Protein AF-B8AD96-F1 (afdb_monomer)

Sequence (89 aa):
MEIVRPWYPWLRRSVDDDDTKLRHLWIEYGDDVCNAVKTALSEVNEYNASGRYVVPELWNFRKGRKATMKEVLKYIFGQIETTSKRRRP

Solvent-accessible surface area (backbone atoms only — not comparable to full-atom values): 5592 Å² total; per-residue (Å²): 137,82,81,78,70,80,82,72,77,81,45,63,77,68,89,55,86,82,35,70,65,56,49,51,44,28,75,75,61,34,66,70,56,37,50,52,50,53,50,53,54,48,53,40,41,73,75,29,39,79,72,69,57,89,75,88,75,62,64,31,76,94,73,76,41,74,45,49,71,68,56,50,51,53,49,54,54,52,52,54,55,53,52,56,56,72,68,56,129

InterPro domains:
  IPR005379 Factor of DNA methylation 1-5/IDN2 , domain XH [PF03469] (13-85)
  IPR045177 Factor of DNA methylation 1-5/IDN2 [PTHR21596] (10-88)

Radius of gyration: 21.63 Å; Cα contacts (8 Å, |Δi|>4): 42; chains: 1; bounding box: 46×35×56 Å

Organism: Oryza sativa subsp. indica (NCBI:txid39946)

pLDDT: mean 79.35, std 17.29, range [30.47, 96.25]

Nearest PDB structures (foldseek):
  2z3r-assembly2_C  TM=2.881E-01  e=6.860E+00  Homo sapiens

Structure (mmCIF, N/CA/C/O backbone):
data_AF-B8AD96-F1
#
_entry.id   AF-B8AD96-F1
#
loop_
_atom_site.group_PDB
_atom_site.id
_atom_site.type_symbol
_atom_site.label_atom_id
_atom_site.label_alt_id
_atom_site.label_comp_id
_atom_site.label_asym_id
_atom_site.label_entity_id
_atom_site.label_seq_id
_atom_site.pdbx_PDB_ins_code
_atom_site.Cartn_x
_atom_site.Cartn_y
_atom_site.Cartn_z
_atom_site.occupancy
_atom_site.B_iso_or_equiv
_atom_site.auth_seq_id
_atom_site.auth_comp_id
_atom_site.auth_asym_id
_atom_site.auth_atom_id
_atom_site.pdbx_PDB_model_num
ATOM 1 N N . MET A 1 1 ? -0.560 13.352 25.241 1.00 30.47 1 MET A N 1
ATOM 2 C CA . MET A 1 1 ? 0.296 12.310 24.635 1.00 30.47 1 MET A CA 1
ATOM 3 C C . MET A 1 1 ? 0.397 12.602 23.151 1.00 30.47 1 MET A C 1
ATOM 5 O O . MET A 1 1 ? -0.409 12.113 22.370 1.00 30.47 1 MET A O 1
ATOM 9 N N . GLU A 1 2 ? 1.338 13.461 22.777 1.00 32.88 2 GLU A N 1
ATOM 10 C CA . GLU A 1 2 ? 1.714 13.631 21.378 1.00 32.88 2 GLU A CA 1
ATOM 11 C C . GLU A 1 2 ? 2.717 12.534 21.054 1.00 32.88 2 GLU A C 1
ATOM 13 O O . GLU A 1 2 ? 3.845 12.530 21.543 1.00 32.88 2 GLU A O 1
ATOM 18 N N . ILE A 1 3 ? 2.282 11.552 20.272 1.00 36.66 3 ILE A N 1
ATOM 19 C CA . ILE A 1 3 ? 3.209 10.615 19.651 1.00 36.66 3 ILE A CA 1
ATOM 20 C C . ILE A 1 3 ? 3.858 11.388 18.506 1.00 36.66 3 ILE A C 1
ATOM 22 O O . ILE A 1 3 ? 3.405 11.328 17.363 1.00 36.66 3 ILE A O 1
ATOM 26 N N . VAL A 1 4 ? 4.909 12.142 18.821 1.00 41.62 4 VAL A N 1
ATOM 27 C CA . VAL A 1 4 ? 5.869 12.590 17.816 1.00 41.62 4 VAL A CA 1
ATOM 28 C C . VAL A 1 4 ? 6.571 11.324 17.336 1.00 41.62 4 VAL A C 1
ATOM 30 O O . VAL A 1 4 ? 7.506 10.828 17.961 1.00 41.62 4 VAL A O 1
ATOM 33 N N . ARG A 1 5 ? 6.041 10.719 16.269 1.00 48.12 5 ARG A N 1
ATOM 34 C CA . ARG A 1 5 ? 6.712 9.618 15.576 1.00 48.12 5 ARG A CA 1
ATOM 35 C C . ARG A 1 5 ? 8.063 10.158 15.091 1.00 48.12 5 ARG A C 1
ATOM 37 O O . ARG A 1 5 ? 8.052 11.151 14.362 1.00 48.12 5 ARG A O 1
ATOM 44 N N . PRO A 1 6 ? 9.209 9.554 15.451 1.00 44.25 6 PRO A N 1
ATOM 45 C CA . PRO A 1 6 ? 10.471 9.924 14.836 1.00 44.25 6 PRO A CA 1
ATOM 46 C C . PRO A 1 6 ? 10.357 9.580 13.353 1.00 44.25 6 PRO A C 1
ATOM 48 O O . PRO A 1 6 ? 10.141 8.425 12.979 1.00 44.25 6 PRO A O 1
ATOM 51 N N . TRP A 1 7 ? 10.428 10.605 12.514 1.00 45.97 7 TRP A N 1
ATOM 52 C CA . TRP A 1 7 ? 10.558 10.466 11.076 1.00 45.97 7 TRP A CA 1
ATOM 53 C C . TRP A 1 7 ? 11.873 9.734 10.808 1.00 45.97 7 TRP A C 1
ATOM 55 O O . TRP A 1 7 ? 12.932 10.339 10.913 1.00 45.97 7 TRP A O 1
ATOM 65 N N . TYR A 1 8 ? 11.830 8.435 10.506 1.00 45.75 8 TYR A N 1
ATOM 66 C CA . TYR A 1 8 ? 12.978 7.746 9.919 1.00 45.75 8 TYR A CA 1
ATOM 67 C C . TYR A 1 8 ? 12.983 8.046 8.411 1.00 45.75 8 TYR A C 1
ATOM 69 O O . TYR A 1 8 ? 12.121 7.527 7.699 1.00 45.75 8 TYR A O 1
ATOM 77 N N . PRO A 1 9 ? 13.926 8.856 7.892 1.00 52.47 9 PRO A N 1
ATOM 78 C CA . PRO A 1 9 ? 13.934 9.283 6.487 1.00 52.47 9 PRO A CA 1
ATOM 79 C C . PRO A 1 9 ? 14.354 8.170 5.508 1.00 52.47 9 PRO A C 1
ATOM 81 O O . PRO A 1 9 ? 14.245 8.332 4.300 1.00 52.47 9 PRO A O 1
ATOM 84 N N . TRP A 1 10 ? 14.818 7.027 6.020 1.00 48.19 10 TRP A N 1
ATOM 85 C CA . TRP A 1 10 ? 15.525 5.993 5.253 1.00 48.19 10 TRP A CA 1
ATOM 86 C C . TRP A 1 10 ? 14.631 4.955 4.552 1.00 48.19 10 TRP A C 1
ATOM 88 O O . TRP A 1 10 ? 15.132 4.154 3.770 1.00 48.19 10 TRP A O 1
ATOM 98 N N . LEU A 1 11 ? 13.320 4.933 4.822 1.00 52.31 11 LEU A N 1
ATOM 99 C CA . LEU A 1 11 ? 12.393 3.940 4.241 1.00 52.31 11 LEU A CA 1
ATOM 100 C C . LEU A 1 11 ? 11.718 4.414 2.951 1.00 52.31 11 LEU A C 1
ATOM 102 O O . LEU A 1 11 ? 11.140 3.608 2.227 1.00 52.31 11 LEU A O 1
ATOM 106 N N . ARG A 1 12 ? 11.811 5.706 2.623 1.00 55.25 12 ARG A N 1
ATOM 107 C CA . ARG A 1 12 ? 11.323 6.237 1.351 1.00 55.25 12 ARG A CA 1
ATOM 108 C C . ARG A 1 12 ? 12.477 6.239 0.362 1.00 55.25 12 ARG A C 1
ATOM 110 O O . ARG A 1 12 ? 13.189 7.225 0.224 1.00 55.25 12 ARG A O 1
ATOM 117 N N . ARG A 1 13 ? 12.685 5.104 -0.301 1.00 61.44 13 ARG A N 1
ATOM 118 C CA . ARG A 1 13 ? 13.696 4.976 -1.356 1.00 61.44 13 ARG A CA 1
ATOM 119 C C . ARG A 1 13 ? 13.212 5.753 -2.581 1.00 61.44 13 ARG A C 1
ATOM 121 O O . ARG A 1 13 ? 12.518 5.171 -3.407 1.00 61.44 13 ARG A O 1
ATOM 128 N N . SER A 1 14 ? 13.468 7.059 -2.644 1.00 64.25 14 SER A N 1
ATOM 129 C CA . SER A 1 14 ? 13.160 7.880 -3.820 1.00 64.25 14 SER A CA 1
ATOM 130 C C . SER A 1 14 ? 13.756 7.237 -5.072 1.00 64.25 14 SER A C 1
ATOM 132 O O . SER A 1 14 ? 14.810 6.605 -4.991 1.00 64.25 14 SER A O 1
ATOM 134 N N . VAL A 1 15 ? 13.061 7.353 -6.205 1.00 71.50 15 VAL A N 1
ATOM 135 C CA . VAL A 1 15 ? 13.614 6.943 -7.499 1.00 71.50 15 VAL A CA 1
ATOM 136 C C . VAL A 1 15 ? 14.849 7.805 -7.738 1.00 71.50 15 VAL A C 1
ATOM 138 O O . VAL A 1 15 ? 14.730 9.020 -7.864 1.00 71.50 15 VAL A O 1
ATOM 141 N N . ASP A 1 16 ? 16.021 7.185 -7.683 1.00 77.56 16 ASP A N 1
ATOM 142 C CA . ASP A 1 16 ? 17.292 7.834 -7.973 1.00 77.56 16 ASP A CA 1
ATOM 143 C C . ASP A 1 16 ? 17.608 7.585 -9.445 1.00 77.56 16 ASP A C 1
ATOM 145 O O . ASP A 1 16 ? 17.820 6.440 -9.846 1.00 77.56 16 ASP A O 1
ATOM 149 N N . ASP A 1 17 ? 17.598 8.639 -10.257 1.00 74.38 17 ASP A N 1
ATOM 150 C CA . ASP A 1 17 ? 17.914 8.535 -11.684 1.00 74.38 17 ASP A CA 1
ATOM 151 C C . ASP A 1 17 ? 19.360 8.073 -11.927 1.00 74.38 17 ASP A C 1
ATOM 153 O O . ASP A 1 17 ? 19.663 7.521 -12.986 1.00 74.38 17 ASP A O 1
ATOM 157 N N . ASP A 1 18 ? 20.228 8.223 -10.924 1.00 78.38 18 ASP A N 1
ATOM 158 C CA . ASP A 1 18 ? 21.608 7.759 -10.940 1.00 78.38 18 ASP A CA 1
ATOM 159 C C . ASP A 1 18 ? 21.770 6.310 -10.426 1.00 78.38 18 ASP A C 1
ATOM 161 O O . ASP A 1 18 ? 22.888 5.775 -10.396 1.00 78.38 18 ASP A O 1
ATOM 165 N N . ASP A 1 19 ? 20.676 5.612 -10.099 1.00 86.44 19 ASP A N 1
ATOM 166 C CA . ASP A 1 19 ? 20.715 4.207 -9.695 1.00 86.44 19 ASP A CA 1
ATOM 167 C C . ASP A 1 19 ? 21.308 3.334 -10.815 1.00 86.44 19 ASP A C 1
ATOM 169 O O . ASP A 1 19 ? 20.869 3.325 -11.969 1.00 86.44 19 ASP A O 1
ATOM 173 N N . THR A 1 20 ? 22.341 2.565 -10.469 1.00 90.38 20 THR A N 1
ATOM 174 C CA . THR A 1 20 ? 23.107 1.760 -11.429 1.00 90.38 20 THR A CA 1
ATOM 175 C C . THR A 1 20 ? 22.242 0.700 -12.116 1.00 90.38 20 THR A C 1
ATOM 177 O O . THR A 1 20 ? 22.502 0.353 -13.267 1.00 90.38 20 THR A O 1
ATOM 180 N N . LYS A 1 21 ? 21.195 0.197 -11.443 1.00 88.25 21 LYS A N 1
ATOM 181 C CA . LYS A 1 21 ? 20.265 -0.787 -12.013 1.00 88.25 21 LYS A CA 1
ATOM 182 C C . LYS A 1 21 ? 19.284 -0.127 -12.972 1.00 88.25 21 LYS A C 1
ATOM 184 O O . LYS A 1 21 ? 19.002 -0.715 -14.009 1.00 88.25 21 LYS A O 1
ATOM 189 N N . LEU A 1 22 ? 18.802 1.081 -12.669 1.00 89.81 22 LEU A N 1
ATOM 190 C CA . LEU A 1 22 ? 17.960 1.843 -13.601 1.00 89.81 22 LEU A CA 1
ATOM 191 C C . LEU A 1 22 ? 18.737 2.253 -14.854 1.00 89.81 22 LEU A C 1
ATOM 193 O O . LEU A 1 22 ? 18.203 2.140 -15.954 1.00 89.81 22 LEU A O 1
ATOM 197 N N . ARG A 1 23 ? 20.014 2.631 -14.718 1.00 90.62 23 ARG A N 1
ATOM 198 C CA . ARG A 1 23 ? 20.887 2.891 -15.874 1.00 90.62 23 ARG A CA 1
ATOM 199 C C . ARG A 1 23 ? 21.095 1.651 -16.739 1.00 90.62 23 ARG A C 1
ATOM 201 O O . ARG A 1 23 ? 20.982 1.741 -17.955 1.00 90.62 23 ARG A O 1
ATOM 208 N N . HIS A 1 24 ? 21.358 0.494 -16.129 1.00 92.44 24 HIS A N 1
ATOM 209 C CA . HIS A 1 24 ? 21.487 -0.760 -16.875 1.00 92.44 24 HIS A CA 1
ATOM 210 C C . HIS A 1 24 ? 20.184 -1.129 -17.597 1.00 92.44 24 HIS A C 1
ATOM 212 O O . HIS A 1 24 ? 20.204 -1.464 -18.777 1.00 92.44 24 HIS A O 1
ATOM 218 N N . LEU A 1 25 ? 19.046 -1.013 -16.904 1.00 92.56 25 LEU A N 1
ATOM 219 C CA . LEU A 1 25 ? 17.724 -1.267 -17.474 1.00 92.56 25 LEU A CA 1
ATOM 220 C C . LEU A 1 25 ? 17.436 -0.342 -18.666 1.00 92.56 25 LEU A C 1
ATOM 222 O O . LEU A 1 25 ? 16.911 -0.792 -19.679 1.00 92.56 25 LEU A O 1
ATOM 226 N N . TRP A 1 26 ? 17.809 0.934 -18.558 1.00 92.31 26 TRP A N 1
ATOM 227 C CA . TRP A 1 26 ? 17.674 1.909 -19.635 1.00 92.31 26 TRP A CA 1
ATOM 228 C C . TRP A 1 26 ? 18.540 1.569 -20.853 1.00 92.31 26 TRP A C 1
ATOM 230 O O . TRP A 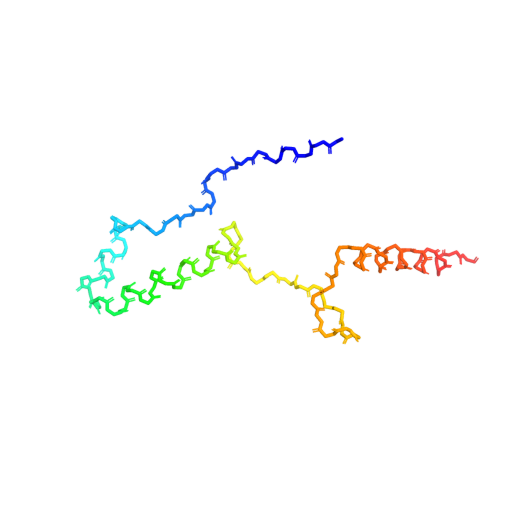1 26 ? 18.047 1.611 -21.975 1.00 92.31 26 TRP A O 1
ATOM 240 N N . ILE A 1 27 ? 19.802 1.177 -20.644 1.00 93.81 27 ILE A N 1
ATOM 241 C CA . ILE A 1 27 ? 20.710 0.771 -21.731 1.00 93.81 27 ILE A CA 1
ATOM 242 C C . ILE A 1 27 ? 20.166 -0.453 -22.482 1.00 93.81 27 ILE A C 1
ATOM 244 O O . ILE A 1 27 ? 20.288 -0.531 -23.701 1.00 93.81 27 ILE A O 1
ATOM 248 N N . GLU A 1 28 ? 19.581 -1.411 -21.763 1.00 96.25 28 GLU A N 1
ATOM 249 C CA . GLU A 1 28 ? 19.151 -2.691 -22.331 1.00 96.25 28 GLU A CA 1
ATOM 250 C C . GLU A 1 28 ? 17.754 -2.631 -22.975 1.00 96.25 28 GLU A C 1
ATOM 252 O O . GLU A 1 28 ? 17.528 -3.269 -24.001 1.00 96.25 28 GLU A O 1
ATOM 257 N N . TYR A 1 29 ? 16.827 -1.848 -22.410 1.00 93.62 29 TYR A N 1
ATOM 258 C CA . TYR A 1 29 ? 15.408 -1.859 -22.801 1.00 93.62 29 TYR A CA 1
ATOM 259 C C . TYR A 1 29 ? 14.836 -0.491 -23.209 1.00 93.62 29 TYR A C 1
ATOM 261 O O . TYR A 1 29 ? 13.684 -0.417 -23.637 1.00 93.62 29 TYR A O 1
ATOM 269 N N . GLY A 1 30 ? 15.615 0.587 -23.102 1.00 92.69 30 GLY A N 1
ATOM 270 C CA . GLY A 1 30 ? 15.207 1.939 -23.484 1.00 92.69 30 GLY A CA 1
ATOM 271 C C . GLY A 1 30 ? 14.291 2.647 -22.478 1.00 92.69 30 GLY A C 1
ATOM 272 O O . GLY A 1 30 ? 14.049 2.187 -21.356 1.00 92.69 30 GLY A O 1
ATOM 273 N N . ASP A 1 31 ? 13.792 3.812 -22.893 1.00 93.31 31 ASP A N 1
ATOM 274 C CA . ASP A 1 31 ? 13.037 4.739 -22.042 1.00 93.31 31 ASP A CA 1
ATOM 275 C C . ASP A 1 31 ? 11.700 4.176 -21.563 1.00 93.31 31 ASP A C 1
ATOM 277 O O . ASP A 1 31 ? 11.371 4.322 -20.388 1.00 93.31 31 ASP A O 1
ATOM 281 N N . ASP A 1 32 ? 10.937 3.510 -22.429 1.00 93.25 32 ASP A N 1
ATOM 282 C CA . ASP A 1 32 ? 9.571 3.082 -22.106 1.00 93.25 32 ASP A CA 1
ATOM 283 C C . ASP A 1 32 ? 9.539 2.100 -20.928 1.00 93.25 32 ASP A C 1
ATOM 285 O O . ASP A 1 32 ? 8.784 2.279 -19.967 1.00 93.25 32 ASP A O 1
ATOM 289 N N . VAL A 1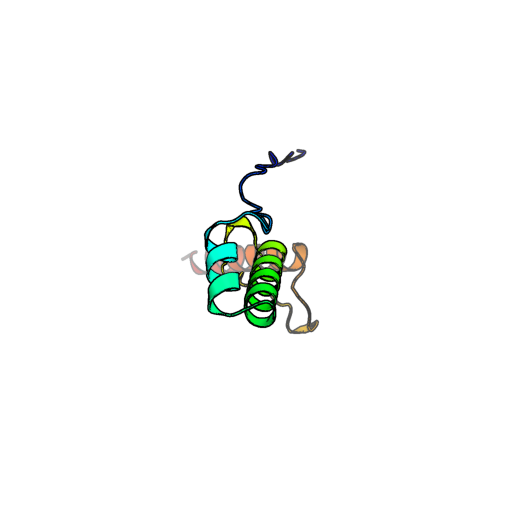 33 ? 10.414 1.090 -20.961 1.00 93.38 33 VAL A N 1
ATOM 290 C CA . VAL A 1 33 ? 10.527 0.092 -19.888 1.00 93.38 33 VAL A CA 1
ATOM 291 C C . VAL A 1 33 ? 11.081 0.729 -18.616 1.00 93.38 33 VAL A C 1
ATOM 293 O O . VAL A 1 33 ? 10.572 0.473 -17.522 1.00 93.38 33 VAL A O 1
ATOM 296 N N . CYS A 1 34 ? 12.088 1.597 -18.742 1.00 91.69 34 CYS A N 1
ATOM 297 C CA . CYS A 1 34 ? 12.666 2.296 -17.600 1.00 91.69 34 CYS A CA 1
ATOM 298 C C . CYS A 1 34 ? 11.627 3.188 -16.900 1.00 91.69 34 CYS A C 1
ATOM 300 O O . CYS A 1 34 ? 11.460 3.113 -15.680 1.00 91.69 34 CYS A O 1
ATOM 302 N N . ASN A 1 35 ? 10.857 3.961 -17.666 1.00 91.81 35 ASN A N 1
ATOM 303 C CA . ASN A 1 35 ? 9.798 4.827 -17.158 1.00 91.81 35 ASN A CA 1
ATOM 304 C C . ASN A 1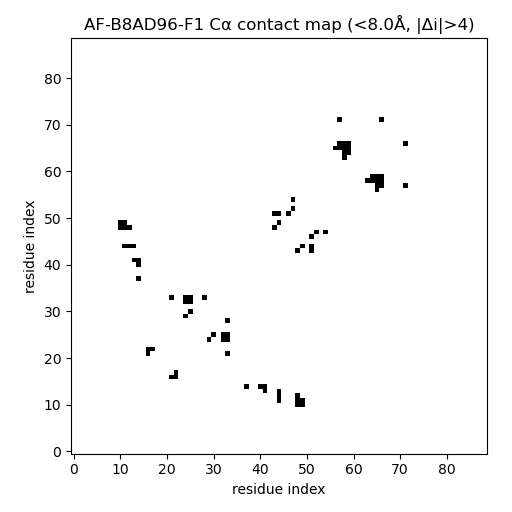 35 ? 8.675 4.023 -16.495 1.00 91.81 35 ASN A C 1
ATOM 306 O O . ASN A 1 35 ? 8.232 4.391 -15.407 1.00 91.81 35 ASN A O 1
ATOM 310 N N . ALA A 1 36 ? 8.265 2.890 -17.074 1.00 94.00 36 ALA A N 1
ATOM 311 C CA . ALA A 1 36 ? 7.276 2.008 -16.455 1.00 94.00 36 ALA A CA 1
ATOM 312 C C . ALA A 1 36 ? 7.741 1.490 -15.080 1.00 94.00 36 AL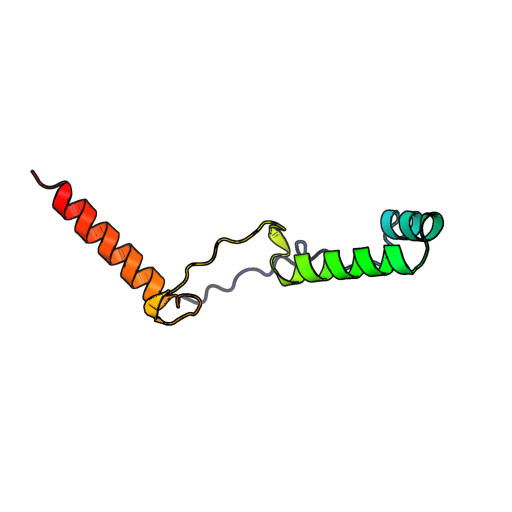A A C 1
ATOM 314 O O . ALA A 1 36 ? 6.975 1.508 -14.113 1.00 94.00 36 ALA A O 1
ATOM 315 N N . VAL A 1 37 ? 9.012 1.090 -14.956 1.00 91.00 37 VAL A N 1
ATOM 316 C CA . VAL A 1 37 ? 9.590 0.635 -13.680 1.00 91.00 37 VAL A CA 1
ATOM 317 C C . VAL A 1 37 ? 9.685 1.773 -12.660 1.00 91.00 37 VAL A C 1
ATOM 319 O O . VAL A 1 37 ? 9.342 1.567 -11.492 1.00 91.00 37 VAL A O 1
ATOM 322 N N . LYS A 1 38 ? 10.099 2.978 -13.073 1.00 89.62 38 LYS A N 1
ATOM 323 C CA . LYS A 1 38 ? 10.135 4.164 -12.196 1.00 89.62 38 LYS A CA 1
ATOM 324 C C . LYS A 1 38 ? 8.744 4.527 -11.669 1.00 89.62 38 LYS A C 1
ATOM 326 O O . LYS A 1 38 ? 8.599 4.809 -10.475 1.00 89.62 38 LYS A O 1
ATOM 331 N N . THR A 1 39 ? 7.725 4.469 -12.526 1.00 90.75 39 THR A N 1
ATOM 332 C CA . THR A 1 39 ? 6.326 4.692 -12.141 1.00 90.75 39 THR A CA 1
ATOM 333 C C . THR A 1 39 ? 5.866 3.655 -11.121 1.00 90.75 39 THR A C 1
ATOM 335 O O . THR A 1 39 ? 5.468 4.030 -10.020 1.00 90.75 39 THR A O 1
ATOM 338 N N . ALA A 1 40 ? 6.030 2.360 -11.409 1.00 88.94 40 ALA A N 1
ATOM 339 C CA . ALA A 1 40 ? 5.631 1.291 -10.491 1.00 88.94 40 ALA A CA 1
ATOM 340 C C . ALA A 1 40 ? 6.350 1.384 -9.129 1.00 88.94 40 ALA A C 1
ATOM 342 O O . ALA A 1 40 ? 5.749 1.193 -8.071 1.00 88.94 40 ALA A O 1
ATOM 343 N N . LEU A 1 4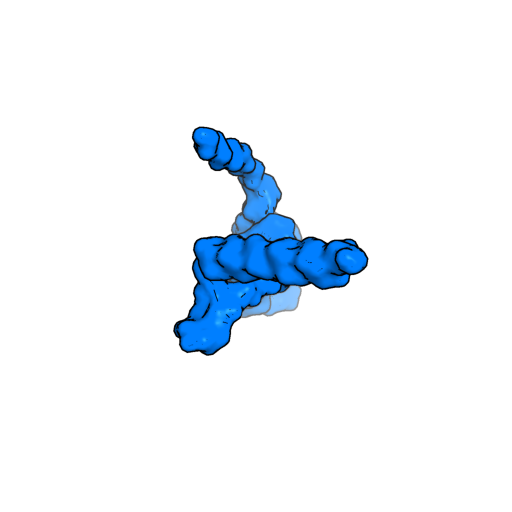1 ? 7.644 1.726 -9.127 1.00 86.75 41 LEU A N 1
ATOM 344 C CA . LEU A 1 41 ? 8.409 1.930 -7.895 1.00 86.75 41 LEU A CA 1
ATOM 345 C C . LEU A 1 41 ? 7.875 3.114 -7.071 1.00 86.75 41 LEU A C 1
ATOM 347 O O . LEU A 1 41 ? 7.859 3.050 -5.837 1.00 86.75 41 LEU A O 1
ATOM 351 N N . SER A 1 42 ? 7.425 4.175 -7.742 1.00 84.12 42 SER A N 1
ATOM 352 C CA . SER A 1 42 ? 6.827 5.352 -7.104 1.00 84.12 42 SER A CA 1
ATOM 353 C C . SER A 1 42 ? 5.469 5.027 -6.485 1.00 84.12 42 SER A C 1
ATOM 355 O O . SER A 1 42 ? 5.250 5.351 -5.318 1.00 84.12 42 SER A O 1
ATOM 357 N N . GLU A 1 43 ? 4.607 4.308 -7.207 1.00 85.62 43 GLU A N 1
ATOM 358 C CA . GLU A 1 43 ? 3.300 3.847 -6.720 1.00 85.62 43 GLU A CA 1
ATOM 359 C C . GLU A 1 43 ? 3.436 2.974 -5.462 1.00 85.62 43 GLU A C 1
ATOM 361 O O . GLU A 1 43 ? 2.752 3.190 -4.459 1.00 85.62 43 GLU A O 1
ATOM 366 N N . VAL A 1 44 ? 4.378 2.022 -5.464 1.00 82.50 44 VAL A N 1
ATOM 367 C CA . VAL A 1 44 ? 4.651 1.159 -4.300 1.00 82.50 44 VAL A CA 1
ATOM 368 C C . VAL A 1 44 ? 5.135 1.974 -3.098 1.00 82.50 44 VAL A C 1
ATOM 370 O O . VAL A 1 44 ? 4.741 1.701 -1.960 1.00 82.50 44 VAL A O 1
ATOM 373 N N . ASN A 1 45 ? 5.976 2.984 -3.331 1.00 81.00 45 ASN A N 1
ATOM 374 C CA . ASN A 1 45 ? 6.443 3.873 -2.273 1.00 81.00 45 ASN A CA 1
ATOM 375 C C . ASN A 1 45 ? 5.324 4.744 -1.694 1.00 81.00 45 ASN A C 1
ATOM 377 O O . ASN A 1 45 ? 5.308 4.982 -0.487 1.00 81.00 45 ASN A O 1
ATOM 381 N N . GLU A 1 46 ? 4.417 5.245 -2.530 1.00 79.75 46 GLU A N 1
ATOM 382 C CA . GLU A 1 46 ? 3.281 6.045 -2.074 1.00 79.75 46 GLU A CA 1
ATOM 383 C C . GLU A 1 46 ? 2.296 5.200 -1.261 1.00 79.75 46 GLU A C 1
ATOM 385 O O . GLU A 1 46 ? 1.836 5.630 -0.204 1.00 79.75 46 GLU A O 1
ATOM 390 N N . TYR A 1 47 ? 2.034 3.969 -1.702 1.00 76.44 47 TYR A N 1
ATOM 391 C CA . TYR A 1 47 ? 1.121 3.066 -1.014 1.00 76.44 47 TYR A CA 1
ATOM 392 C C . TYR A 1 47 ? 1.687 2.547 0.320 1.00 76.44 47 TYR A C 1
ATOM 394 O O . TYR A 1 47 ? 1.010 2.596 1.349 1.00 76.44 47 TYR A O 1
ATOM 402 N N . ASN A 1 48 ? 2.927 2.038 0.324 1.00 76.12 48 ASN A N 1
ATOM 403 C CA . ASN A 1 48 ? 3.581 1.486 1.513 1.00 76.12 48 ASN A CA 1
ATOM 404 C C . ASN A 1 48 ? 5.117 1.483 1.374 1.00 76.12 48 ASN A C 1
ATOM 406 O O . ASN A 1 48 ? 5.727 0.427 1.201 1.00 76.12 48 ASN A O 1
ATOM 410 N N . ALA A 1 49 ? 5.757 2.653 1.499 1.00 69.94 49 ALA A N 1
ATOM 411 C CA . ALA A 1 49 ? 7.217 2.812 1.390 1.00 69.94 49 ALA A CA 1
ATOM 412 C C . ALA A 1 49 ? 8.030 1.816 2.235 1.00 69.94 49 ALA A C 1
ATOM 414 O O . ALA A 1 49 ? 9.011 1.245 1.761 1.00 69.94 49 ALA A O 1
ATOM 415 N N . SER A 1 50 ? 7.605 1.598 3.483 1.00 66.31 50 SER A N 1
ATOM 416 C CA . SER A 1 50 ? 8.341 0.772 4.443 1.00 66.31 50 SER A CA 1
ATOM 417 C C . SER A 1 50 ? 8.182 -0.725 4.177 1.00 66.31 50 SER A C 1
ATOM 419 O O . SER A 1 50 ? 9.136 -1.488 4.298 1.00 66.31 50 SER A O 1
ATOM 421 N N . GLY A 1 51 ? 6.970 -1.151 3.813 1.00 66.44 51 GLY A N 1
ATOM 422 C CA . GLY A 1 51 ? 6.632 -2.565 3.721 1.00 66.44 51 GLY A CA 1
ATOM 423 C C . GLY A 1 51 ? 6.652 -3.144 2.314 1.00 66.44 51 GLY A C 1
ATOM 424 O O . GLY A 1 51 ? 6.962 -4.320 2.155 1.00 66.44 51 GLY A O 1
ATOM 425 N N . ARG A 1 52 ? 6.296 -2.355 1.292 1.00 68.75 52 ARG A N 1
ATOM 426 C CA . ARG A 1 52 ? 6.089 -2.813 -0.098 1.00 68.75 52 ARG A CA 1
ATOM 427 C C . ARG A 1 52 ? 5.184 -4.051 -0.238 1.00 68.75 52 ARG A C 1
ATOM 429 O O . ARG A 1 52 ? 5.194 -4.711 -1.270 1.00 68.75 52 ARG A O 1
ATOM 436 N N . TYR A 1 53 ? 4.402 -4.365 0.793 1.00 74.56 53 TYR A N 1
ATOM 437 C CA . TYR A 1 53 ? 3.426 -5.447 0.821 1.00 74.56 53 TYR A CA 1
ATOM 438 C C . TYR A 1 53 ? 2.010 -4.881 0.771 1.00 74.56 53 TYR A C 1
ATOM 440 O O . TYR A 1 53 ? 1.765 -3.742 1.189 1.00 74.56 53 TYR A O 1
ATOM 448 N N . VAL A 1 54 ? 1.077 -5.710 0.298 1.00 73.94 54 VAL A N 1
ATOM 449 C CA . VAL A 1 54 ? -0.359 -5.415 0.324 1.00 73.94 54 VAL A CA 1
ATOM 450 C C . VAL A 1 54 ? -0.792 -5.229 1.773 1.00 73.94 54 VAL A C 1
ATOM 452 O O . VAL A 1 54 ? -0.644 -6.139 2.590 1.00 73.94 54 VAL A O 1
ATOM 455 N N . VAL A 1 55 ? -1.315 -4.048 2.100 1.00 75.94 55 VAL A N 1
ATOM 456 C CA . VAL A 1 55 ? -1.814 -3.760 3.443 1.00 75.94 55 VAL A CA 1
ATOM 457 C C . VAL A 1 55 ? -3.284 -4.170 3.478 1.00 75.94 55 VAL A C 1
ATOM 459 O O . VAL A 1 55 ? -4.088 -3.578 2.757 1.00 75.94 55 VAL A O 1
ATOM 462 N N . PRO A 1 56 ? -3.670 -5.181 4.275 1.00 79.62 56 PRO A N 1
ATOM 463 C CA . PRO A 1 56 ? -5.073 -5.538 4.402 1.00 79.62 56 PRO A CA 1
ATOM 464 C C . PRO A 1 56 ? -5.851 -4.372 5.019 1.00 79.62 56 PRO A C 1
ATOM 466 O O . PRO A 1 56 ? -5.484 -3.838 6.067 1.00 79.62 56 PRO A O 1
ATOM 469 N N . GLU A 1 57 ? -6.947 -3.985 4.370 1.00 84.00 57 GLU A N 1
ATOM 470 C CA . GLU A 1 57 ? -7.794 -2.878 4.803 1.00 84.00 57 GLU A CA 1
ATOM 471 C C . GLU A 1 57 ? -9.113 -3.385 5.376 1.00 84.00 57 GLU A C 1
ATOM 473 O O . GLU A 1 57 ? -9.778 -4.249 4.804 1.00 84.00 57 GLU A O 1
ATOM 478 N N . LEU A 1 58 ? -9.536 -2.802 6.497 1.00 90.25 58 LEU A N 1
ATOM 479 C CA . LEU A 1 58 ? -10.846 -3.091 7.069 1.00 90.25 58 LEU A CA 1
ATOM 480 C C . LEU A 1 58 ? -11.912 -2.281 6.336 1.00 90.25 58 LEU A C 1
ATOM 482 O O . LEU A 1 58 ? -11.840 -1.055 6.275 1.00 90.25 58 LEU A O 1
ATOM 486 N N . TRP A 1 59 ? -12.924 -2.967 5.810 1.00 94.31 59 TRP A N 1
ATOM 487 C CA . TRP A 1 59 ? -14.045 -2.362 5.096 1.00 94.31 59 TRP A CA 1
ATOM 488 C C . TRP A 1 59 ? -15.330 -2.396 5.914 1.00 94.31 59 TRP A C 1
ATOM 490 O O . TRP A 1 59 ? -15.680 -3.397 6.538 1.00 94.31 59 TRP A O 1
ATOM 500 N N . ASN A 1 60 ? -16.073 -1.293 5.871 1.00 94.94 60 ASN A N 1
ATOM 501 C CA . ASN A 1 60 ? -17.448 -1.256 6.334 1.00 94.94 60 ASN A CA 1
ATOM 502 C C . ASN A 1 60 ? -18.370 -1.545 5.147 1.00 94.94 60 ASN A C 1
ATOM 504 O O . ASN A 1 60 ? -18.833 -0.626 4.471 1.00 94.94 60 ASN A O 1
ATOM 508 N N . PHE A 1 61 ? -18.655 -2.827 4.915 1.00 92.62 61 PHE A N 1
ATOM 509 C CA . PHE A 1 61 ? -19.490 -3.275 3.795 1.00 92.62 61 PHE A CA 1
ATOM 510 C C . PHE A 1 61 ? -20.887 -2.649 3.792 1.00 92.62 61 PHE A C 1
ATOM 512 O O . PHE A 1 61 ? -21.425 -2.363 2.730 1.00 92.62 61 PHE A O 1
ATOM 519 N N . ARG A 1 62 ? -21.450 -2.342 4.969 1.00 94.06 62 ARG A N 1
ATOM 520 C CA . ARG A 1 62 ? -22.760 -1.675 5.068 1.00 94.06 62 ARG A CA 1
ATOM 521 C C . ARG A 1 62 ? -22.746 -0.248 4.525 1.00 94.06 62 ARG A C 1
ATOM 523 O O . ARG A 1 62 ? -23.788 0.252 4.128 1.00 94.06 62 ARG A O 1
ATOM 530 N N . LYS A 1 63 ? -21.591 0.422 4.562 1.00 94.38 63 LYS A N 1
ATOM 531 C CA . LYS A 1 63 ? -21.418 1.802 4.085 1.00 94.38 63 LYS A CA 1
ATOM 532 C C . LYS A 1 63 ? -20.653 1.893 2.766 1.00 94.38 63 LYS A C 1
ATOM 534 O O . LYS A 1 63 ? -20.420 3.004 2.307 1.00 94.38 63 LYS A O 1
ATOM 539 N N . GLY A 1 64 ? -20.218 0.766 2.201 1.00 94.44 64 GLY A N 1
ATOM 540 C CA . GLY A 1 64 ? -19.471 0.735 0.944 1.00 94.44 64 GLY A CA 1
ATOM 541 C C . GLY A 1 64 ? -18.167 1.540 0.968 1.00 94.44 64 GLY A C 1
ATOM 542 O O . GLY A 1 64 ? -17.791 2.108 -0.050 1.00 94.44 64 GLY A O 1
ATOM 543 N N . ARG A 1 65 ? -17.481 1.625 2.116 1.00 96.00 65 ARG A N 1
ATOM 544 C CA . ARG A 1 65 ? -16.187 2.322 2.234 1.00 96.00 65 ARG A CA 1
ATOM 545 C C . ARG A 1 65 ? -15.261 1.666 3.254 1.00 96.00 65 ARG A C 1
ATOM 547 O O . ARG A 1 65 ? -15.722 0.902 4.107 1.00 96.00 65 ARG A O 1
ATOM 554 N N . LYS A 1 66 ? -13.977 2.049 3.244 1.00 93.69 66 LYS A N 1
ATOM 555 C CA . LYS A 1 66 ? -13.018 1.710 4.312 1.00 93.69 66 LYS A CA 1
ATOM 556 C C . LYS A 1 66 ? -13.603 2.070 5.682 1.00 93.69 66 LYS A C 1
ATOM 558 O O . LYS A 1 66 ? -14.234 3.122 5.852 1.00 93.69 66 LYS A O 1
ATOM 563 N N . ALA A 1 67 ? -13.438 1.174 6.646 1.00 95.38 67 ALA A N 1
ATOM 564 C CA . ALA A 1 67 ? -13.883 1.370 8.014 1.00 95.38 67 ALA A CA 1
ATOM 565 C C . ALA A 1 67 ? -13.078 2.501 8.660 1.00 95.38 67 ALA A C 1
ATOM 567 O O . ALA A 1 67 ? -11.865 2.602 8.484 1.00 95.38 67 ALA A O 1
ATOM 568 N N . THR A 1 68 ? -13.747 3.362 9.425 1.00 95.06 68 THR A N 1
ATOM 569 C CA . THR A 1 68 ? -13.025 4.378 10.201 1.00 95.06 68 THR A CA 1
ATOM 570 C C . THR A 1 68 ? -12.362 3.741 11.417 1.00 95.06 68 THR A C 1
ATOM 572 O O . THR A 1 68 ? -12.832 2.723 11.927 1.00 95.06 68 THR A O 1
ATOM 575 N N . MET A 1 69 ? -11.328 4.385 11.965 1.00 92.50 69 MET A N 1
ATOM 576 C CA . MET A 1 69 ? -10.676 3.927 13.199 1.00 92.50 69 MET A CA 1
ATOM 577 C C . MET A 1 69 ? -11.684 3.692 14.337 1.00 92.50 69 MET A C 1
ATOM 579 O O . MET A 1 69 ? -11.611 2.699 15.053 1.00 92.50 69 MET A O 1
ATOM 583 N N . LYS A 1 70 ? -12.692 4.566 14.460 1.00 95.38 70 LYS A N 1
ATOM 584 C CA . LYS A 1 70 ? -13.772 4.424 15.446 1.00 95.38 70 LYS A CA 1
ATOM 585 C C . LYS A 1 70 ? -14.601 3.153 15.224 1.00 95.38 70 LYS A C 1
ATOM 587 O O . LYS A 1 70 ? -14.963 2.487 16.190 1.00 95.38 70 LYS A O 1
ATOM 592 N N . GLU A 1 71 ? -14.918 2.827 13.970 1.00 94.00 71 GLU A N 1
ATOM 593 C CA . GLU A 1 71 ? -15.662 1.614 13.607 1.00 94.00 71 GLU A CA 1
ATOM 594 C C . GLU A 1 71 ? -14.835 0.354 13.910 1.00 94.00 71 GLU A C 1
ATOM 596 O O . GLU A 1 71 ? -15.363 -0.591 14.496 1.00 94.00 71 GLU A O 1
ATOM 601 N N . VAL A 1 72 ? -13.534 0.379 13.601 1.00 92.62 72 VAL A N 1
ATOM 602 C CA . VAL A 1 72 ? -12.595 -0.714 13.896 1.00 92.62 72 VAL A CA 1
ATOM 603 C C . VAL A 1 72 ? -12.454 -0.944 15.400 1.00 92.62 72 VAL A C 1
ATOM 605 O O . VAL A 1 72 ? -12.631 -2.068 15.864 1.00 92.62 72 VAL A O 1
ATOM 608 N N . LEU A 1 73 ? -12.205 0.111 16.182 1.00 94.31 73 LEU A N 1
ATOM 609 C CA . LEU A 1 73 ? -12.085 0.007 17.639 1.00 94.31 73 LEU A CA 1
ATOM 610 C C . LEU A 1 73 ? -13.362 -0.561 18.259 1.00 94.31 73 LEU A C 1
ATOM 612 O O . LEU A 1 73 ? -13.301 -1.509 19.039 1.00 94.31 73 LEU A O 1
ATOM 616 N N . LYS A 1 74 ? -14.530 -0.041 17.861 1.00 94.44 74 LYS A N 1
ATOM 617 C CA . LYS A 1 74 ? -15.824 -0.542 18.341 1.00 94.44 74 LYS A CA 1
ATOM 618 C C . LYS A 1 74 ? -16.008 -2.032 18.037 1.00 94.44 74 LYS A C 1
ATOM 620 O O . LYS A 1 74 ? -16.528 -2.760 18.879 1.00 94.44 74 LYS A O 1
ATOM 625 N N . TYR A 1 75 ? -15.584 -2.483 16.856 1.00 90.81 75 TYR A N 1
ATOM 626 C CA . TYR A 1 75 ? -15.637 -3.895 16.489 1.00 90.81 75 TYR A CA 1
ATOM 627 C C . TYR A 1 75 ? -14.725 -4.754 17.376 1.00 90.81 75 TYR A C 1
ATOM 629 O O . TYR A 1 75 ? -15.191 -5.745 17.935 1.00 90.81 75 TYR A O 1
ATOM 637 N N . ILE A 1 76 ? -13.461 -4.354 17.560 1.00 92.00 76 ILE A N 1
ATOM 638 C CA . ILE A 1 76 ? -12.486 -5.091 18.381 1.00 92.00 76 ILE A CA 1
ATOM 639 C C . ILE A 1 76 ? -12.972 -5.212 19.831 1.00 92.00 76 ILE A C 1
ATOM 641 O O . ILE A 1 76 ? -13.006 -6.318 20.369 1.00 92.00 76 ILE A O 1
ATOM 645 N N . PHE A 1 77 ? -13.413 -4.111 20.449 1.00 93.81 77 PHE A N 1
ATOM 646 C CA . PHE A 1 77 ? -13.927 -4.141 21.823 1.00 93.81 77 PHE A CA 1
ATOM 647 C C . PHE A 1 77 ? -15.153 -5.055 21.962 1.00 93.81 77 PHE A C 1
ATOM 649 O O . PHE A 1 77 ? -15.204 -5.873 22.880 1.00 93.81 77 PHE A O 1
ATOM 656 N N . GLY A 1 78 ? -16.087 -5.017 21.005 1.00 92.50 78 GLY A N 1
ATOM 657 C CA . GLY A 1 78 ? -17.235 -5.929 21.002 1.00 92.50 78 GLY A CA 1
ATOM 658 C C . GLY A 1 78 ? -16.844 -7.411 20.883 1.00 92.50 78 GLY A C 1
ATOM 659 O O . GLY A 1 78 ? -17.434 -8.269 21.543 1.00 92.50 78 GLY A O 1
ATOM 660 N N . GLN A 1 79 ? -15.822 -7.739 20.087 1.00 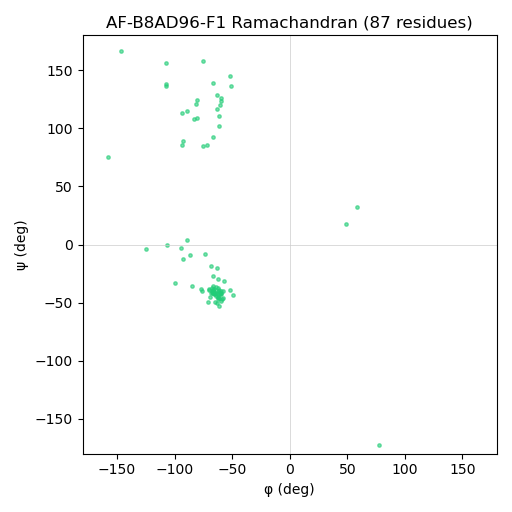89.06 79 GLN A N 1
ATOM 661 C CA . GLN A 1 7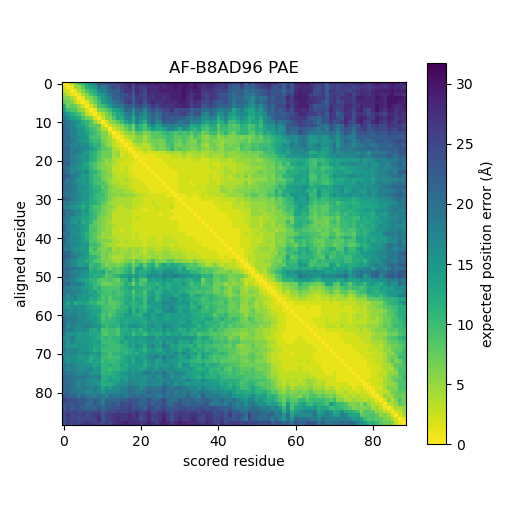9 ? -15.308 -9.112 19.978 1.00 89.06 79 GLN A CA 1
ATOM 662 C C . GLN A 1 79 ? -14.655 -9.588 21.288 1.00 89.06 79 GLN A C 1
ATOM 664 O O . GLN A 1 79 ? -14.860 -10.724 21.718 1.00 89.06 79 GLN A O 1
ATOM 669 N N . ILE A 1 80 ? -13.916 -8.721 21.980 1.00 90.69 80 ILE A N 1
ATOM 670 C CA . ILE A 1 80 ? -13.289 -9.054 23.270 1.00 90.69 80 ILE A CA 1
ATOM 671 C C . ILE A 1 80 ? -14.355 -9.308 24.352 1.00 90.69 80 ILE A C 1
ATOM 673 O O . ILE A 1 80 ? -14.277 -10.276 25.113 1.00 90.69 80 ILE A O 1
ATOM 677 N N . GLU A 1 81 ? -15.404 -8.489 24.407 1.00 87.06 81 GLU A N 1
ATOM 678 C CA . GLU A 1 81 ? -16.499 -8.676 25.366 1.00 87.06 81 GLU A CA 1
ATOM 679 C C . GLU A 1 81 ? -17.301 -9.958 25.108 1.00 87.06 81 GLU A C 1
ATOM 681 O O . GLU A 1 81 ? -17.670 -10.671 26.041 1.00 87.06 81 GLU A O 1
ATOM 686 N N . THR A 1 82 ? -17.574 -10.284 23.846 1.00 82.50 82 THR A N 1
ATOM 687 C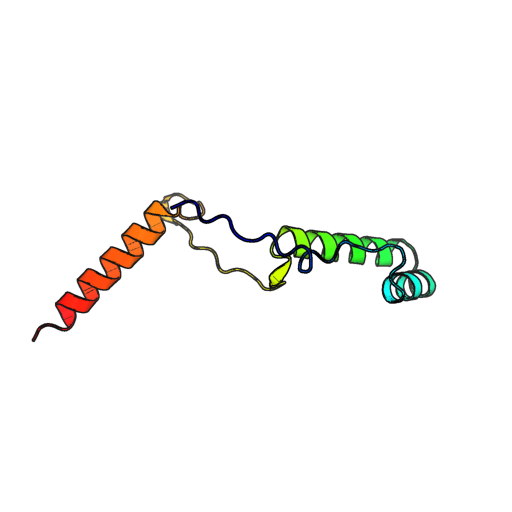 CA . THR A 1 82 ? -18.320 -11.503 23.493 1.00 82.50 82 THR A CA 1
ATOM 688 C C . THR A 1 82 ? -17.503 -12.772 23.743 1.00 82.50 82 THR A C 1
ATOM 690 O O . THR A 1 82 ? -18.034 -13.757 24.260 1.00 82.50 82 THR A O 1
ATOM 693 N N . THR A 1 83 ? -16.203 -12.751 23.443 1.00 78.31 83 THR A N 1
ATOM 694 C CA . THR A 1 83 ? -15.300 -13.885 23.700 1.00 78.31 83 THR A CA 1
ATOM 695 C C . THR A 1 83 ? -15.040 -14.103 25.189 1.00 78.31 83 THR A C 1
ATOM 697 O O . THR A 1 83 ? -15.016 -15.249 25.634 1.00 78.31 83 THR A O 1
ATOM 700 N N . SER A 1 84 ? -14.913 -13.039 25.986 1.00 72.19 84 SER A N 1
ATOM 701 C CA . SER A 1 84 ? -14.769 -13.159 27.445 1.00 72.19 84 SER A CA 1
ATOM 702 C C . SER A 1 84 ? -16.027 -13.707 28.125 1.00 72.19 84 SER A C 1
ATOM 704 O O . SER A 1 84 ? -15.906 -14.504 29.051 1.00 72.19 84 SER A O 1
ATOM 706 N N . LYS A 1 85 ? -17.231 -13.367 27.642 1.00 68.50 85 LYS A N 1
ATOM 707 C CA . LYS A 1 85 ? -18.496 -13.936 28.145 1.00 68.50 85 LYS A CA 1
ATOM 708 C C . LYS A 1 85 ? -18.646 -15.425 27.826 1.00 68.50 85 LYS A C 1
ATOM 710 O O . LYS A 1 85 ? -19.119 -16.163 28.675 1.00 68.50 85 LYS A O 1
ATOM 715 N N . ARG A 1 86 ? -18.194 -15.879 26.650 1.00 61.97 86 ARG A N 1
ATOM 716 C CA . ARG A 1 86 ? -18.190 -17.310 26.273 1.00 61.97 86 ARG A CA 1
ATOM 717 C C . ARG A 1 86 ? -17.213 -18.169 27.082 1.00 61.97 86 ARG A C 1
ATOM 719 O O . ARG A 1 86 ? -17.336 -19.385 27.062 1.00 61.97 86 ARG A O 1
ATOM 726 N N . ARG A 1 87 ? -16.227 -17.554 27.740 1.00 59.66 87 ARG A N 1
ATOM 727 C CA . ARG A 1 87 ? -15.219 -18.237 2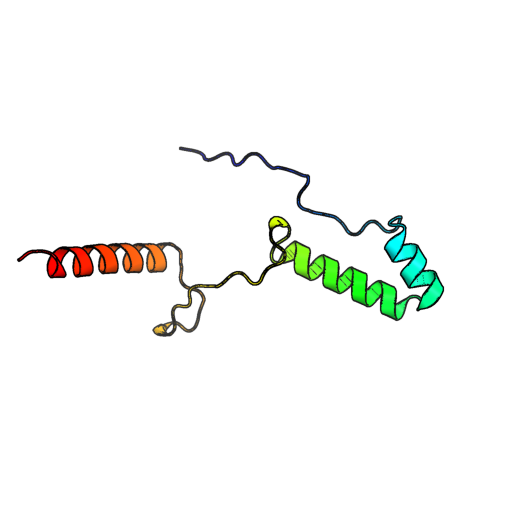8.569 1.00 59.66 87 ARG A CA 1
ATOM 728 C C . ARG A 1 87 ? -15.575 -18.284 30.058 1.00 59.66 87 ARG A C 1
ATOM 730 O O . ARG A 1 87 ? -14.805 -18.850 30.826 1.00 59.66 87 ARG A O 1
ATOM 737 N N . ARG A 1 88 ? -16.686 -17.670 30.477 1.00 55.28 88 ARG A N 1
ATOM 738 C CA . ARG A 1 88 ? -17.192 -17.813 31.847 1.00 55.28 88 ARG A CA 1
ATOM 739 C C . ARG A 1 88 ? -17.973 -19.136 31.918 1.00 55.28 88 ARG A C 1
ATOM 741 O O . ARG A 1 88 ? -18.870 -19.285 31.088 1.00 55.28 88 ARG A O 1
ATOM 748 N N . PRO A 1 89 ? -17.586 -20.082 32.794 1.00 59.06 89 PRO A N 1
ATOM 749 C CA . PRO A 1 89 ? -18.316 -21.334 32.981 1.00 59.06 89 PRO A CA 1
ATOM 750 C C . PRO A 1 89 ? -19.728 -21.094 33.524 1.00 59.06 89 PRO A C 1
ATOM 752 O O . PRO A 1 89 ? -19.943 -20.040 34.171 1.00 59.06 89 PRO A O 1
#

Mean predicted aligned error: 11.67 Å

Secondary structure (DSSP, 8-state):
--------GGG-----TT-HHHHHHHHHHHHHHHHHHHHHHHHHHHHHTTT-S-----EEGGGTEEPPHHHHHHHHHHHHHHHHHHT--

Foldseek 3Di:
DPPPPPPPVPLQPQPDCPPPVLVVCCVVPNDPRSVVVNVVSVVLCVVPSNPSDDDDFDDDVVVGGTDDPVRVVVVVVVVVVVVVVVPDD